Protein AF-K1VBP8-F1 (afdb_monomer_lite)

Sequence (129 aa):
MTGDQAAIALSVCRRVGISAEHILTGTQLDEMTDCELKKVVEETHVFAELTPGQKVRLVSALKENGHTVGFLGDGVNDIPALNEANVGISVDAAVDAAKDAADVVLLTKKLKCIGAGCPGRAKNFYQIC

InterPro domains:
  IPR001757 P-type ATPase [PR00120] (44-60)
  IPR001757 P-type ATPase [PR00120] (72-88)
  IPR001757 P-type ATPase [PR00120] (103-128)
  IPR001757 P-type ATPase [TIGR01494] (38-114)
  IPR023214 HAD superfamily [G3DSA:3.40.50.1000] (2-109)
  IPR036412 HAD-like superfamily [SSF56784] (2-114)

pLDDT: mean 79.77, std 19.0, range [28.66, 94.12]

Foldseek 3Di:
DELADPVVQVVVCVVVVHDQVDEAEQVNLVVDDLVRLLVSLVVGQYYYNDFLVVLLSSQVSCVVNVAQEEDEDQEPSCLSNQQSHNFREYEPNGDPSSVVSGPYYHDDPDPPPVPPDDPDDPGDYSPRD

Radius of gyration: 14.32 Å; chains: 1; bounding box: 33×39×33 Å

Secondary structure (DSSP, 8-state):
--SS-HHHHHHHHHHHT---SSEEEHHHHHHS-HHHHHHHHHH--EEES--HHHHHHHHHHHHHTT-EEEEE--SGGGHHHHHHSSEEEEETTS-HHHHHT-SEEE-SS-GGGGSS--SS----EEE--

Organism: NCBI:txid408170

Structure (mmCIF, N/CA/C/O backbone):
data_AF-K1VBP8-F1
#
_entry.id   AF-K1VBP8-F1
#
loop_
_atom_site.group_PDB
_atom_site.id
_atom_site.type_symbol
_atom_site.label_atom_id
_atom_site.label_alt_id
_atom_site.label_comp_id
_atom_site.label_asym_id
_atom_site.label_entity_id
_atom_site.label_seq_id
_atom_site.pdbx_PDB_ins_code
_atom_site.Cartn_x
_atom_site.Cartn_y
_atom_site.Cartn_z
_atom_site.occupancy
_atom_site.B_iso_or_equiv
_atom_site.auth_seq_id
_atom_site.auth_comp_id
_atom_site.auth_asym_id
_atom_site.auth_atom_id
_atom_site.pdbx_PDB_model_num
ATOM 1 N N . MET A 1 1 ? -3.488 1.758 -4.677 1.00 84.69 1 MET A N 1
ATOM 2 C CA . MET A 1 1 ? -2.944 2.948 -3.997 1.00 84.69 1 MET A CA 1
ATOM 3 C C . MET A 1 1 ? -2.004 3.653 -4.956 1.00 84.69 1 MET A C 1
ATOM 5 O O . MET A 1 1 ? -1.147 2.987 -5.518 1.00 84.69 1 MET A O 1
ATOM 9 N N . THR A 1 2 ? -2.107 4.971 -5.145 1.00 85.00 2 THR A N 1
ATOM 10 C CA . THR A 1 2 ? -1.209 5.704 -6.061 1.00 85.00 2 THR A CA 1
ATOM 11 C C . THR A 1 2 ? -0.650 6.992 -5.450 1.00 85.00 2 THR A C 1
ATOM 13 O O . THR A 1 2 ? -1.238 7.572 -4.539 1.00 85.00 2 THR A O 1
ATOM 16 N N . GLY A 1 3 ? 0.509 7.422 -5.958 1.00 85.56 3 GLY A N 1
ATOM 17 C CA . GLY A 1 3 ? 1.064 8.760 -5.735 1.00 85.56 3 GLY A CA 1
ATOM 18 C C . GLY A 1 3 ? 0.532 9.811 -6.720 1.00 85.56 3 GLY A C 1
ATOM 19 O O . GLY A 1 3 ? 0.825 10.991 -6.563 1.00 85.56 3 GLY A O 1
ATOM 20 N N . ASP A 1 4 ? -0.240 9.400 -7.730 1.00 87.62 4 ASP A N 1
ATOM 21 C CA . ASP A 1 4 ? -0.853 10.308 -8.700 1.00 87.62 4 ASP A CA 1
ATOM 22 C C . ASP A 1 4 ? -1.986 11.130 -8.084 1.00 87.62 4 ASP A C 1
ATOM 24 O O . ASP A 1 4 ? -2.585 10.755 -7.074 1.00 87.62 4 ASP A O 1
ATOM 28 N N . GLN A 1 5 ? -2.341 12.212 -8.778 1.00 87.81 5 GLN A N 1
ATOM 29 C CA . GLN A 1 5 ? -3.505 13.032 -8.461 1.00 87.81 5 GLN A CA 1
ATOM 30 C C . GLN A 1 5 ? -4.799 12.214 -8.455 1.00 87.81 5 GLN A C 1
ATOM 32 O O . GLN A 1 5 ? -5.023 11.367 -9.330 1.00 87.81 5 GLN A O 1
ATOM 37 N N . ALA A 1 6 ? -5.708 12.544 -7.535 1.00 88.06 6 ALA A N 1
ATOM 38 C CA . ALA A 1 6 ? -6.987 11.849 -7.383 1.00 88.06 6 ALA A CA 1
ATOM 39 C C . ALA A 1 6 ? -7.799 11.773 -8.692 1.00 88.06 6 ALA A C 1
ATOM 41 O O . ALA A 1 6 ? -8.417 10.750 -8.990 1.00 88.06 6 ALA A O 1
ATOM 42 N N . ALA A 1 7 ? -7.748 12.815 -9.529 1.00 87.12 7 ALA A N 1
ATOM 43 C CA . ALA A 1 7 ? -8.434 12.839 -10.822 1.00 87.12 7 ALA A CA 1
ATOM 44 C C . ALA A 1 7 ? -7.910 11.772 -11.807 1.00 87.12 7 ALA A C 1
ATOM 46 O O . ALA A 1 7 ? -8.688 11.165 -12.549 1.00 87.12 7 ALA A O 1
ATOM 47 N N . ILE A 1 8 ? -6.596 11.517 -11.806 1.00 86.31 8 ILE A N 1
ATOM 48 C CA . ILE A 1 8 ? -5.970 10.482 -12.641 1.00 86.31 8 ILE A CA 1
ATOM 49 C C . ILE A 1 8 ? -6.339 9.104 -12.093 1.00 86.31 8 ILE A C 1
ATOM 51 O O . ILE A 1 8 ? -6.792 8.249 -12.857 1.00 86.31 8 ILE A O 1
ATOM 55 N N . ALA A 1 9 ? -6.232 8.921 -10.773 1.00 85.50 9 ALA A N 1
ATOM 56 C CA . ALA A 1 9 ? -6.618 7.687 -10.095 1.00 85.50 9 ALA A CA 1
ATOM 57 C C . ALA A 1 9 ? -8.069 7.293 -10.424 1.00 85.50 9 ALA A C 1
ATOM 59 O O . ALA A 1 9 ? -8.331 6.160 -10.825 1.00 85.50 9 ALA A O 1
ATOM 60 N N . LEU A 1 10 ? -8.997 8.254 -10.369 1.00 85.31 10 LEU A N 1
ATOM 61 C CA . LEU A 1 10 ? -10.400 8.082 -10.757 1.00 85.31 10 LEU A CA 1
ATOM 62 C C . LEU A 1 10 ? -10.575 7.627 -12.202 1.00 85.31 10 LEU A C 1
ATOM 64 O O . LEU A 1 10 ? -11.326 6.691 -12.486 1.00 85.31 10 LEU A O 1
ATOM 68 N N . SER A 1 11 ? -9.888 8.302 -13.123 1.00 84.50 11 SER A N 1
ATOM 69 C CA . SER A 1 11 ? -9.949 7.983 -14.547 1.00 84.50 11 SER A CA 1
ATOM 70 C C . SER A 1 11 ? -9.479 6.552 -14.812 1.00 84.50 11 SER A C 1
ATOM 72 O O . SER A 1 11 ? -10.124 5.811 -15.558 1.00 84.50 11 SER A O 1
ATOM 74 N N . VAL A 1 12 ? -8.399 6.125 -14.151 1.00 82.19 12 VAL A N 1
ATOM 75 C CA . VAL A 1 12 ? -7.892 4.750 -14.231 1.00 82.19 12 VAL A CA 1
ATOM 76 C C . VAL A 1 12 ? -8.896 3.768 -13.630 1.00 82.19 12 VAL A C 1
ATOM 78 O O . VAL A 1 12 ? -9.282 2.830 -14.328 1.00 82.19 12 VAL A O 1
ATOM 81 N N . CYS A 1 13 ? -9.391 4.013 -12.411 1.00 82.75 13 CYS A N 1
ATOM 82 C CA . CYS A 1 13 ? -10.366 3.153 -11.727 1.00 82.75 13 CYS A CA 1
ATOM 83 C C . CYS A 1 13 ? -11.613 2.910 -12.584 1.00 82.75 13 CYS A C 1
ATOM 85 O O . CYS A 1 13 ? -12.022 1.765 -12.782 1.00 82.75 13 CYS A O 1
ATOM 87 N N . ARG A 1 14 ? -12.151 3.969 -13.202 1.00 82.94 14 ARG A N 1
ATOM 88 C CA . ARG A 1 14 ? -13.305 3.875 -14.104 1.00 82.94 14 ARG A CA 1
ATOM 89 C C . ARG A 1 14 ? -13.031 3.001 -15.330 1.00 82.94 14 ARG A C 1
ATOM 91 O O . ARG A 1 14 ? -13.932 2.310 -15.796 1.00 82.94 14 ARG A O 1
ATOM 98 N N . ARG A 1 15 ? -11.805 3.016 -15.862 1.00 77.44 15 ARG A N 1
ATOM 99 C CA . ARG A 1 15 ? -11.411 2.198 -17.025 1.00 77.44 15 ARG A CA 1
ATOM 100 C C . ARG A 1 15 ? -11.224 0.726 -16.674 1.00 77.44 15 ARG A C 1
ATOM 102 O O . ARG A 1 15 ? -11.465 -0.119 -17.531 1.00 77.44 15 ARG A O 1
ATOM 109 N N . VAL A 1 16 ? -10.793 0.425 -15.450 1.00 76.75 16 VAL A N 1
ATOM 110 C CA . VAL A 1 16 ? -10.585 -0.956 -14.983 1.00 76.75 16 VAL A CA 1
ATOM 111 C C . VAL A 1 16 ? -11.798 -1.548 -14.259 1.00 76.75 16 VAL A C 1
ATOM 113 O O . VAL A 1 16 ? -11.804 -2.742 -13.980 1.00 76.75 16 VAL A O 1
ATOM 116 N N . GLY A 1 17 ? -12.840 -0.747 -14.008 1.00 77.81 17 GLY A N 1
ATOM 117 C CA . GLY A 1 17 ? -14.081 -1.190 -13.367 1.00 77.81 17 GLY A CA 1
ATOM 118 C C . GLY A 1 17 ? -14.003 -1.274 -11.840 1.00 77.81 17 GLY A C 1
ATOM 119 O O . GLY A 1 17 ? -14.754 -2.037 -11.241 1.00 77.81 17 GLY A O 1
ATOM 120 N N . ILE A 1 18 ? -13.100 -0.517 -11.213 1.00 77.31 18 ILE A N 1
ATOM 121 C CA . ILE A 1 18 ? -12.993 -0.416 -9.751 1.00 77.31 18 ILE A CA 1
ATOM 122 C C . ILE A 1 18 ? -13.938 0.688 -9.265 1.00 77.31 18 ILE A C 1
ATOM 124 O O . ILE A 1 18 ? -13.911 1.801 -9.798 1.00 77.31 18 ILE A O 1
ATOM 128 N N . SER A 1 19 ? -14.767 0.381 -8.259 1.00 77.44 19 SER A N 1
ATOM 129 C CA . SER A 1 19 ? -15.608 1.385 -7.602 1.00 77.44 19 SER A CA 1
ATOM 130 C C . SER A 1 19 ? -14.729 2.367 -6.833 1.00 77.44 19 SER A C 1
ATOM 132 O O . SER A 1 19 ? -13.909 1.968 -6.009 1.00 77.44 19 SER A O 1
ATOM 134 N N . ALA A 1 20 ? -14.896 3.653 -7.123 1.00 77.25 20 ALA A N 1
ATOM 135 C CA . ALA A 1 20 ? -14.151 4.742 -6.505 1.00 77.25 20 ALA A CA 1
ATOM 136 C C . ALA A 1 20 ? -15.107 5.734 -5.823 1.00 77.25 20 ALA A C 1
ATOM 138 O O . ALA A 1 20 ? -14.944 6.945 -5.945 1.00 77.25 20 ALA A O 1
ATOM 139 N N . GLU A 1 21 ? -16.143 5.207 -5.162 1.00 77.88 21 GLU A N 1
ATOM 140 C CA . GLU A 1 21 ? -17.127 6.002 -4.409 1.00 77.88 21 GLU A CA 1
ATOM 141 C C . GLU A 1 21 ? -16.476 6.771 -3.255 1.00 77.88 21 GLU A C 1
ATOM 143 O O . GLU A 1 21 ? -16.802 7.934 -3.024 1.00 77.88 21 GLU A O 1
ATOM 148 N N . HIS A 1 22 ? -15.498 6.147 -2.594 1.00 82.00 22 HIS A N 1
ATOM 149 C CA . HIS A 1 22 ? -14.737 6.738 -1.501 1.00 82.00 22 HIS A CA 1
ATOM 150 C C . HIS A 1 22 ? -13.255 6.806 -1.866 1.00 82.00 22 HIS A C 1
ATOM 152 O O . HIS A 1 22 ? -12.603 5.778 -2.084 1.00 82.00 22 HIS A O 1
ATOM 158 N N . ILE A 1 23 ? -12.746 8.038 -1.944 1.00 86.94 23 ILE A N 1
ATOM 159 C CA . ILE A 1 23 ? -11.340 8.344 -2.206 1.00 86.94 23 ILE A CA 1
ATOM 160 C C . ILE A 1 23 ? -10.784 9.124 -1.036 1.00 86.94 23 ILE A C 1
ATOM 162 O O . ILE A 1 23 ? -11.386 10.110 -0.611 1.00 86.94 23 ILE A O 1
ATOM 166 N N . LEU A 1 24 ? -9.608 8.711 -0.586 1.00 90.88 24 LEU A N 1
ATOM 167 C CA . LEU A 1 24 ? -8.841 9.424 0.418 1.00 90.88 24 LEU A CA 1
ATOM 168 C C . LEU A 1 24 ? -7.521 9.905 -0.190 1.00 90.88 24 LEU A C 1
ATOM 170 O O . LEU A 1 24 ? -6.791 9.125 -0.809 1.00 90.88 24 LEU A O 1
ATOM 174 N N . THR A 1 25 ? -7.211 11.189 -0.033 1.00 93.94 25 THR A N 1
ATOM 175 C CA . THR A 1 25 ? -5.917 11.745 -0.451 1.00 93.94 25 THR A CA 1
ATOM 176 C C . THR A 1 25 ? -4.887 11.667 0.671 1.00 93.94 25 THR A C 1
ATOM 178 O O . THR A 1 25 ? -5.238 11.606 1.852 1.00 93.94 25 THR A O 1
ATOM 181 N N . GLY A 1 26 ? -3.601 11.718 0.317 1.00 92.19 26 GLY A N 1
ATOM 182 C CA . GLY A 1 26 ? -2.515 11.793 1.297 1.00 92.19 26 GLY A CA 1
ATOM 183 C C . GLY A 1 26 ? -2.682 12.950 2.287 1.00 92.19 26 GLY A C 1
ATOM 184 O O . GLY A 1 26 ? -2.470 12.766 3.480 1.00 92.19 26 GLY A O 1
ATOM 185 N N . THR A 1 27 ? -3.148 14.117 1.832 1.00 93.38 27 THR A N 1
ATOM 186 C CA . THR A 1 27 ? -3.404 15.269 2.716 1.00 93.38 27 THR A CA 1
ATOM 187 C C . THR A 1 27 ? -4.485 14.972 3.755 1.00 93.38 27 THR A C 1
ATOM 189 O O . THR A 1 27 ? -4.296 15.269 4.927 1.00 93.38 27 THR A O 1
ATOM 192 N N . GLN A 1 28 ? -5.592 14.338 3.352 1.00 92.88 28 GLN A N 1
ATOM 193 C CA . GLN A 1 28 ? -6.650 13.938 4.289 1.00 92.88 28 GLN A CA 1
ATOM 194 C C . GLN A 1 28 ? -6.158 12.875 5.274 1.00 92.88 28 GLN A C 1
ATOM 196 O O . GLN A 1 28 ? -6.563 12.864 6.431 1.00 92.88 28 GLN A O 1
ATOM 201 N N . LEU A 1 29 ? -5.272 11.984 4.825 1.00 92.69 29 LEU A N 1
ATOM 202 C CA . LEU A 1 29 ? -4.692 10.943 5.664 1.00 92.69 29 LEU A CA 1
ATOM 203 C C . LEU A 1 29 ? -3.768 11.511 6.754 1.00 92.69 29 LEU A C 1
ATOM 205 O O . LEU A 1 29 ? -3.733 10.972 7.861 1.00 92.69 29 LEU A O 1
ATOM 209 N N . ASP A 1 30 ? -3.038 12.590 6.469 1.00 92.75 30 ASP A N 1
ATOM 210 C CA . ASP A 1 30 ? -2.173 13.260 7.453 1.00 92.75 30 ASP A CA 1
ATOM 211 C C . ASP A 1 30 ? -2.965 13.959 8.564 1.00 92.75 30 ASP A C 1
ATOM 213 O O . ASP A 1 30 ? -2.482 14.070 9.690 1.00 92.75 30 ASP A O 1
ATOM 217 N N . GLU A 1 31 ? -4.192 14.391 8.275 1.00 93.62 31 GLU A N 1
ATOM 218 C CA . GLU A 1 31 ? -5.093 14.985 9.269 1.00 93.62 31 GLU A CA 1
ATOM 219 C C . GLU A 1 31 ? -5.739 13.933 10.186 1.00 93.62 31 GLU A C 1
ATOM 221 O O . GLU A 1 31 ? -6.259 14.274 11.248 1.00 93.62 31 GLU A O 1
ATOM 226 N N . MET A 1 32 ? -5.693 12.655 9.800 1.00 92.88 32 MET A N 1
ATOM 227 C CA . MET A 1 32 ? -6.298 11.557 10.550 1.00 92.88 32 MET A CA 1
ATOM 228 C C . MET A 1 32 ? -5.331 10.956 11.562 1.00 92.88 32 MET A C 1
ATOM 230 O O . MET A 1 32 ? -4.161 10.692 11.277 1.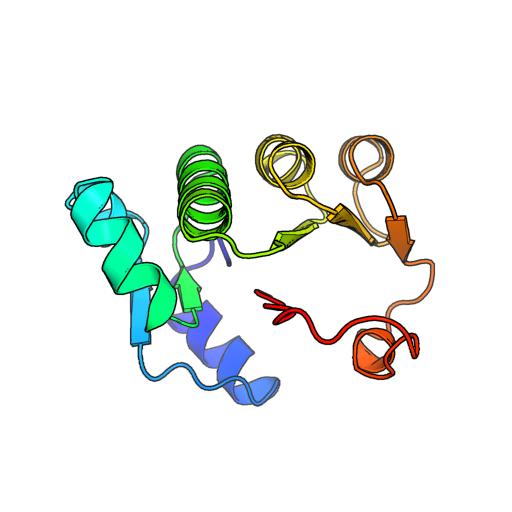00 92.88 32 MET A O 1
ATOM 234 N N . THR A 1 33 ? -5.855 10.618 12.734 1.00 93.62 33 THR A N 1
ATOM 235 C CA . THR A 1 33 ? -5.173 9.752 13.699 1.00 93.62 33 THR A CA 1
ATOM 236 C C . THR A 1 33 ? -5.181 8.295 13.232 1.00 93.62 33 THR A C 1
ATOM 238 O O . THR A 1 33 ? -6.011 7.888 12.421 1.00 93.62 33 THR A O 1
ATOM 241 N N . ASP A 1 34 ? -4.297 7.459 13.782 1.00 89.88 34 ASP A N 1
ATOM 242 C CA . ASP A 1 34 ? -4.270 6.028 13.436 1.00 89.88 34 ASP A CA 1
ATOM 243 C C . ASP A 1 34 ? -5.585 5.315 13.793 1.00 89.88 34 ASP A C 1
ATOM 245 O O . ASP A 1 34 ? -6.031 4.418 13.079 1.00 89.88 34 ASP A O 1
ATOM 249 N N . CYS A 1 35 ? -6.253 5.745 14.867 1.00 90.94 35 CYS A N 1
ATOM 250 C CA . CYS A 1 35 ? -7.558 5.218 15.266 1.00 90.94 35 CYS A CA 1
ATOM 251 C C . CYS A 1 35 ? -8.670 5.558 14.263 1.00 90.94 35 CYS A C 1
ATOM 253 O O . CYS A 1 35 ? -9.582 4.754 14.068 1.00 90.94 35 CYS A O 1
ATOM 255 N N . GLU A 1 36 ? -8.626 6.746 13.661 1.00 93.19 36 GLU A N 1
ATOM 256 C CA . GLU A 1 36 ? -9.570 7.153 12.615 1.00 93.19 36 GLU A CA 1
ATOM 257 C C . GLU A 1 36 ? -9.252 6.444 11.307 1.00 93.19 36 GLU A C 1
ATOM 259 O O . GLU A 1 36 ? -10.152 5.870 10.691 1.00 93.19 36 GLU A O 1
ATOM 264 N N . LEU A 1 37 ? -7.967 6.394 10.944 1.00 92.50 37 LEU A N 1
ATOM 265 C CA . LEU A 1 37 ? -7.499 5.722 9.742 1.00 92.50 37 LEU A CA 1
ATOM 266 C C . LEU A 1 37 ? -7.965 4.267 9.715 1.00 92.50 37 LEU A C 1
ATOM 268 O O . LEU A 1 37 ? -8.551 3.850 8.725 1.00 92.50 37 LEU A O 1
ATOM 272 N N . LYS A 1 38 ? -7.820 3.526 10.821 1.00 91.06 38 LYS A N 1
ATOM 273 C CA . LYS A 1 38 ? -8.303 2.138 10.940 1.00 91.06 38 LYS A CA 1
ATOM 274 C C . LYS A 1 38 ? -9.784 1.956 10.624 1.00 91.06 38 LYS A C 1
ATOM 276 O O . LYS A 1 38 ? -10.168 0.880 10.192 1.00 91.06 38 LYS A O 1
ATOM 281 N N . LYS A 1 39 ? -10.627 2.963 10.841 1.00 92.19 39 LYS A N 1
ATOM 282 C CA . LYS A 1 39 ? -12.051 2.878 10.486 1.00 92.19 39 LYS A CA 1
ATOM 283 C C . LYS A 1 39 ? -12.257 3.209 9.013 1.00 92.19 39 LYS A C 1
ATOM 285 O O . LYS A 1 39 ? -12.939 2.481 8.307 1.00 92.19 39 LYS A O 1
ATOM 290 N N . VAL A 1 40 ? -11.620 4.283 8.551 1.00 91.06 40 VAL A N 1
ATOM 291 C CA . VAL A 1 40 ? -11.768 4.800 7.185 1.00 91.06 40 VAL A CA 1
ATOM 292 C C . VAL A 1 40 ? -11.218 3.826 6.139 1.00 91.06 40 VAL A C 1
ATOM 294 O O . VAL A 1 40 ? -11.790 3.712 5.054 1.00 91.06 40 VAL A O 1
ATOM 297 N N . VAL A 1 41 ? -10.147 3.087 6.450 1.00 91.31 41 VAL A N 1
ATOM 298 C CA . VAL A 1 41 ? -9.556 2.110 5.516 1.00 91.31 41 VAL A CA 1
ATOM 299 C C . VAL A 1 41 ? -10.470 0.927 5.197 1.00 91.31 41 VAL A C 1
ATOM 301 O O . VAL A 1 41 ? -10.269 0.298 4.165 1.00 91.31 41 VAL A O 1
ATOM 304 N N . GLU A 1 42 ? -11.477 0.635 6.025 1.00 89.00 42 GLU A N 1
ATOM 305 C CA . GLU A 1 42 ? -12.454 -0.431 5.748 1.00 89.00 42 GLU A CA 1
ATOM 306 C C . GLU A 1 42 ? -13.468 -0.025 4.669 1.00 89.00 42 GLU A C 1
ATOM 308 O O . GLU A 1 42 ? -13.961 -0.868 3.920 1.00 89.00 42 GLU A O 1
ATOM 313 N N . GLU A 1 43 ? -13.774 1.270 4.583 1.00 87.44 43 GLU A N 1
ATOM 314 C CA . GLU A 1 43 ? -14.795 1.825 3.685 1.00 87.44 43 GLU A CA 1
ATOM 315 C C . GLU A 1 43 ? -14.183 2.458 2.423 1.00 87.44 43 GLU A C 1
ATOM 317 O O . GLU A 1 43 ? -14.881 2.732 1.448 1.00 87.44 43 GLU A O 1
ATOM 322 N N . THR A 1 44 ? -12.866 2.682 2.419 1.00 88.31 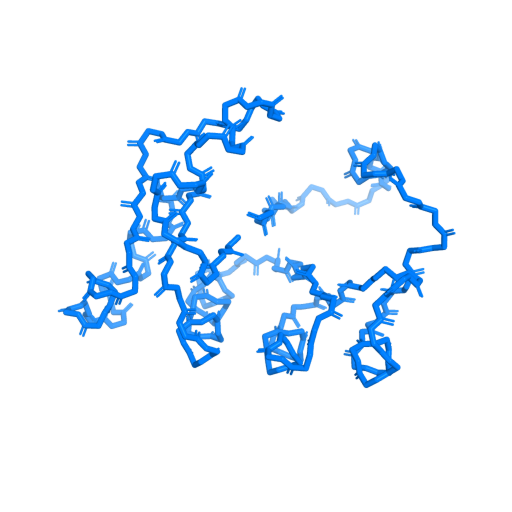44 THR A N 1
ATOM 323 C CA . THR A 1 44 ? -12.161 3.355 1.325 1.00 88.31 44 THR A CA 1
ATOM 324 C C . THR A 1 44 ? -11.514 2.349 0.383 1.00 88.31 44 THR A C 1
ATOM 326 O O . THR A 1 44 ? -10.746 1.482 0.795 1.00 88.31 44 THR A O 1
ATOM 329 N N . HIS A 1 45 ? -11.768 2.501 -0.916 1.00 85.19 45 HIS A N 1
ATOM 330 C CA . HIS A 1 45 ? -11.215 1.613 -1.946 1.00 85.19 45 HIS A CA 1
ATOM 331 C C . HIS A 1 45 ? -10.048 2.230 -2.713 1.00 85.19 45 HIS A C 1
ATOM 333 O O . HIS A 1 45 ? -9.206 1.508 -3.245 1.00 85.19 45 HIS A O 1
ATOM 339 N N . VAL A 1 46 ? -9.986 3.561 -2.782 1.00 88.38 46 VAL A N 1
ATOM 340 C CA . VAL A 1 46 ? -8.993 4.274 -3.584 1.00 88.38 46 VAL A CA 1
ATOM 341 C C . VAL A 1 46 ? -8.267 5.288 -2.715 1.00 88.38 46 VAL A C 1
ATOM 343 O O . VAL A 1 46 ? -8.873 6.153 -2.092 1.00 88.38 46 VAL A O 1
ATOM 346 N N . PHE A 1 47 ? -6.942 5.205 -2.728 1.00 91.25 47 PHE A N 1
ATOM 347 C CA . PHE A 1 47 ? -6.070 6.148 -2.040 1.00 91.25 47 PHE A CA 1
ATOM 348 C C . PHE A 1 47 ? -5.124 6.784 -3.055 1.00 91.25 47 PHE A C 1
ATOM 350 O O . PHE A 1 47 ? -4.460 6.060 -3.811 1.00 91.25 47 PHE A O 1
ATOM 357 N N . ALA A 1 48 ? -5.085 8.113 -3.083 1.00 91.88 48 ALA A N 1
ATOM 358 C CA . ALA A 1 48 ? -4.362 8.904 -4.076 1.00 91.88 48 ALA A CA 1
ATOM 359 C C . ALA A 1 48 ? -3.418 9.917 -3.416 1.00 91.88 48 ALA A C 1
ATOM 361 O O . ALA A 1 48 ? -3.553 10.219 -2.231 1.00 91.88 48 ALA A O 1
ATOM 362 N N . GLU A 1 49 ? -2.478 10.460 -4.194 1.00 92.56 49 GLU A N 1
ATOM 363 C CA . GLU A 1 49 ? -1.524 11.484 -3.739 1.00 92.56 49 GLU A CA 1
ATOM 364 C C . GLU A 1 49 ? -0.712 11.038 -2.513 1.00 92.56 49 GLU A C 1
ATOM 366 O O . GLU A 1 49 ? -0.390 11.829 -1.629 1.00 92.56 49 GLU A O 1
ATOM 371 N N . LEU A 1 50 ? -0.410 9.738 -2.443 1.00 91.62 50 LEU A N 1
ATOM 372 C CA . LEU A 1 50 ? 0.260 9.141 -1.298 1.00 91.62 50 LEU A CA 1
ATOM 373 C C . LEU A 1 50 ? 1.779 9.284 -1.366 1.00 91.62 50 LEU A C 1
ATOM 375 O O . LEU A 1 50 ? 2.415 8.951 -2.370 1.00 91.62 50 LEU A O 1
ATOM 379 N N . THR A 1 51 ? 2.374 9.648 -0.235 1.00 92.00 51 THR A N 1
ATOM 380 C CA . THR A 1 51 ? 3.818 9.524 -0.012 1.00 92.00 51 THR A CA 1
ATOM 381 C C . THR A 1 51 ? 4.207 8.071 0.312 1.00 92.00 51 THR A C 1
ATOM 383 O O . THR A 1 51 ? 3.363 7.286 0.762 1.00 92.00 51 THR A O 1
ATOM 386 N N . PRO A 1 52 ? 5.487 7.678 0.145 1.00 90.62 52 PRO A N 1
ATOM 387 C CA . PRO A 1 52 ? 5.950 6.339 0.523 1.00 90.62 52 PRO A CA 1
ATOM 388 C C . PRO A 1 52 ? 5.618 5.966 1.977 1.00 90.62 52 PRO A C 1
ATOM 390 O O . PRO A 1 52 ? 5.156 4.859 2.240 1.00 90.62 52 PRO A O 1
ATOM 393 N N . GLY A 1 53 ? 5.775 6.905 2.918 1.00 92.62 53 GLY A N 1
ATOM 394 C CA . GLY A 1 53 ? 5.447 6.677 4.330 1.00 92.62 53 GLY A CA 1
ATOM 395 C C . GLY A 1 53 ? 3.953 6.445 4.570 1.00 92.62 53 GLY A C 1
ATOM 396 O O . GLY A 1 53 ? 3.576 5.578 5.356 1.00 92.62 53 GLY A O 1
ATOM 397 N N . GLN A 1 54 ? 3.089 7.152 3.839 1.00 93.31 54 GLN A N 1
ATOM 398 C CA . GLN A 1 54 ? 1.639 6.968 3.938 1.00 93.31 54 GLN A CA 1
ATOM 399 C C . GLN A 1 54 ? 1.189 5.611 3.386 1.00 93.31 54 GLN A C 1
ATOM 401 O O . GLN A 1 54 ? 0.271 5.006 3.938 1.00 93.31 54 GLN A O 1
ATOM 406 N N . LYS A 1 55 ? 1.860 5.087 2.350 1.00 92.56 55 LYS A N 1
ATOM 407 C CA . LYS A 1 55 ? 1.594 3.727 1.856 1.00 92.56 55 LYS A CA 1
ATOM 408 C C . LYS A 1 55 ? 1.853 2.682 2.942 1.00 92.56 55 LYS A C 1
ATOM 410 O O . LYS A 1 55 ? 0.995 1.841 3.187 1.00 92.56 55 LYS A O 1
ATOM 415 N N . VAL A 1 56 ? 2.988 2.781 3.635 1.00 93.94 56 VAL A N 1
ATOM 416 C CA . VAL A 1 56 ? 3.325 1.894 4.764 1.00 93.94 56 VAL A CA 1
ATOM 417 C C . VAL A 1 56 ? 2.285 2.010 5.877 1.00 93.94 56 VAL A C 1
ATOM 419 O O . VAL A 1 56 ? 1.790 0.998 6.366 1.00 93.94 56 VAL A O 1
ATOM 422 N N . ARG A 1 57 ? 1.896 3.240 6.236 1.00 94.12 57 ARG A N 1
ATOM 423 C CA . ARG A 1 57 ? 0.888 3.498 7.273 1.00 94.12 57 ARG A CA 1
ATOM 424 C C . ARG A 1 57 ? -0.462 2.845 6.952 1.00 94.12 57 ARG A C 1
ATOM 426 O O . ARG A 1 57 ? -1.072 2.256 7.838 1.00 94.12 57 ARG A O 1
ATOM 433 N N . LEU A 1 58 ? -0.897 2.890 5.692 1.00 93.25 58 LEU A N 1
ATOM 434 C CA . LEU A 1 58 ? -2.120 2.224 5.226 1.00 93.25 58 LEU A CA 1
ATOM 435 C C . LEU A 1 58 ? -2.027 0.697 5.303 1.00 93.25 58 LEU A C 1
ATOM 437 O O . LEU A 1 58 ? -2.946 0.052 5.808 1.00 93.25 58 LEU A O 1
ATOM 441 N N . VAL A 1 59 ? -0.915 0.122 4.835 1.00 93.44 59 VAL A N 1
ATOM 442 C CA . VAL A 1 59 ? -0.679 -1.329 4.908 1.00 93.44 59 VAL A CA 1
ATOM 443 C C . VAL A 1 59 ? -0.691 -1.795 6.365 1.00 93.44 59 VAL A C 1
ATOM 445 O O . VAL A 1 59 ? -1.360 -2.778 6.684 1.00 93.44 59 VAL A O 1
ATOM 448 N N . SER A 1 60 ? -0.022 -1.060 7.257 1.00 93.94 60 SER A N 1
ATOM 449 C CA . SER A 1 60 ? -0.014 -1.357 8.690 1.00 93.94 60 SER A CA 1
ATOM 450 C C . SER A 1 60 ? -1.418 -1.272 9.299 1.00 93.94 60 SER A C 1
ATOM 452 O O . SER A 1 60 ? -1.855 -2.216 9.952 1.00 93.94 60 SER A O 1
ATOM 454 N N . ALA A 1 61 ? -2.183 -0.211 9.015 1.00 93.62 61 ALA A N 1
ATOM 455 C CA . ALA A 1 61 ? -3.545 -0.057 9.532 1.00 93.62 61 ALA A CA 1
ATOM 456 C C . ALA A 1 61 ? -4.459 -1.236 9.147 1.00 93.62 61 ALA A C 1
ATOM 458 O O . ALA A 1 61 ? -5.170 -1.772 9.997 1.00 93.62 61 ALA A O 1
ATOM 459 N N . LEU A 1 62 ? -4.395 -1.692 7.893 1.00 92.38 62 LEU A N 1
ATOM 460 C CA . LEU A 1 62 ? -5.160 -2.853 7.424 1.00 92.38 62 LEU A CA 1
ATOM 461 C C . LEU A 1 62 ? -4.713 -4.156 8.100 1.00 92.38 62 LEU A C 1
ATOM 463 O O . LEU A 1 62 ? -5.550 -4.968 8.498 1.00 92.38 62 LEU A O 1
ATOM 467 N N . LYS A 1 63 ? -3.401 -4.356 8.274 1.00 92.00 63 LYS A N 1
ATOM 468 C CA . LYS A 1 63 ? -2.863 -5.515 9.005 1.00 92.00 63 LYS A CA 1
ATOM 469 C C . LYS A 1 63 ? -3.303 -5.518 10.466 1.00 92.00 63 LYS A C 1
ATOM 471 O O . LYS A 1 63 ? -3.682 -6.563 10.990 1.00 92.00 63 LYS A O 1
ATOM 476 N N . GLU A 1 64 ? -3.274 -4.363 11.122 1.00 92.38 64 GLU A N 1
ATOM 477 C CA . GLU A 1 64 ? -3.693 -4.203 12.516 1.00 92.38 64 GLU A CA 1
ATOM 478 C C . GLU A 1 64 ? -5.198 -4.434 12.708 1.00 92.38 64 GLU A C 1
ATOM 480 O O . GLU A 1 64 ? -5.609 -4.899 13.771 1.00 92.38 64 GLU A O 1
ATOM 485 N N . ASN A 1 65 ? -6.009 -4.202 11.673 1.00 92.38 65 ASN A N 1
ATOM 486 C CA . ASN A 1 65 ? -7.420 -4.598 11.642 1.00 92.38 65 ASN A CA 1
ATOM 487 C C . ASN A 1 65 ? -7.626 -6.116 11.457 1.00 92.38 65 ASN A C 1
ATOM 489 O O . ASN A 1 65 ? -8.755 -6.603 11.498 1.00 92.38 65 ASN A O 1
ATOM 493 N N . GLY A 1 66 ? -6.547 -6.889 11.299 1.00 91.38 66 GLY A N 1
ATOM 494 C CA . GLY A 1 66 ? -6.578 -8.345 11.167 1.00 91.38 66 GLY A CA 1
ATOM 495 C C . GLY A 1 66 ? -6.666 -8.847 9.726 1.00 91.38 66 GLY A C 1
ATOM 496 O O . GLY A 1 66 ? -6.847 -10.053 9.514 1.00 91.38 66 GLY A O 1
ATOM 497 N N . HIS A 1 67 ? -6.521 -7.966 8.732 1.00 90.12 67 HIS A N 1
ATOM 498 C CA . HIS A 1 67 ? -6.519 -8.364 7.326 1.00 90.12 67 HIS A CA 1
ATOM 499 C C . HIS A 1 67 ? -5.188 -8.982 6.910 1.00 90.12 67 HIS A C 1
ATOM 501 O O . HIS A 1 67 ? -4.124 -8.665 7.436 1.00 90.12 67 HIS A O 1
ATOM 507 N N . THR A 1 68 ? -5.250 -9.879 5.925 1.00 90.31 68 THR A N 1
ATOM 508 C CA . THR A 1 68 ? -4.056 -10.350 5.215 1.00 90.31 68 THR A CA 1
ATOM 509 C C . THR A 1 68 ? -3.854 -9.460 3.997 1.00 90.31 68 THR A C 1
ATOM 511 O O . THR A 1 68 ? -4.659 -9.493 3.068 1.00 90.31 68 THR A O 1
ATOM 514 N N . VAL A 1 69 ? -2.802 -8.646 4.017 1.00 91.00 69 VAL A N 1
ATOM 515 C CA . VAL A 1 69 ? -2.566 -7.591 3.028 1.00 91.00 69 VAL A CA 1
ATOM 516 C C . VAL A 1 69 ? -1.530 -8.043 2.008 1.00 91.00 69 VAL A C 1
ATOM 518 O O . VAL A 1 69 ? -0.396 -8.365 2.364 1.00 91.00 69 VAL A O 1
ATOM 521 N N . GLY A 1 70 ? -1.921 -8.049 0.734 1.00 90.12 70 GLY A N 1
ATOM 522 C CA . GLY A 1 70 ? -0.996 -8.151 -0.390 1.00 90.12 70 GLY A CA 1
ATOM 523 C C . GLY A 1 70 ? -0.720 -6.765 -0.966 1.00 90.12 70 GLY A C 1
ATOM 524 O O . GLY A 1 70 ? -1.662 -5.998 -1.166 1.00 90.12 70 GLY A O 1
ATOM 525 N N . PHE A 1 71 ? 0.542 -6.444 -1.244 1.00 89.69 71 PHE A N 1
ATOM 526 C CA . PHE A 1 71 ? 0.926 -5.160 -1.832 1.00 89.69 71 PHE A CA 1
ATOM 527 C C . PHE A 1 71 ? 1.597 -5.378 -3.186 1.00 89.69 71 PHE A C 1
ATOM 529 O O . PHE A 1 71 ? 2.554 -6.140 -3.283 1.00 89.69 71 PHE A O 1
ATOM 536 N N . LEU A 1 72 ? 1.095 -4.714 -4.229 1.00 87.56 72 LEU A N 1
ATOM 537 C CA . LEU A 1 72 ? 1.683 -4.739 -5.567 1.00 87.56 72 LEU A CA 1
ATOM 538 C C . LEU A 1 72 ? 2.472 -3.446 -5.794 1.00 87.56 72 LEU A C 1
ATOM 540 O O . LEU A 1 72 ? 1.891 -2.365 -5.743 1.00 87.56 72 LEU A O 1
ATOM 544 N N . GLY A 1 73 ? 3.766 -3.560 -6.081 1.00 86.19 73 GLY A N 1
ATOM 545 C CA . GLY A 1 73 ? 4.638 -2.413 -6.336 1.00 86.19 73 GLY A CA 1
ATOM 546 C C . GLY A 1 73 ? 5.680 -2.702 -7.409 1.00 86.19 73 GLY A C 1
ATOM 547 O O . GLY A 1 73 ? 6.141 -3.834 -7.561 1.00 86.19 73 GLY A O 1
ATOM 548 N N . ASP A 1 74 ? 6.060 -1.681 -8.167 1.00 83.38 74 ASP A N 1
ATOM 549 C CA . ASP A 1 74 ? 7.012 -1.781 -9.280 1.00 83.38 74 ASP A CA 1
ATOM 550 C C . ASP A 1 74 ? 8.203 -0.814 -9.166 1.00 83.38 74 ASP A C 1
ATOM 552 O O . ASP A 1 74 ? 9.167 -0.924 -9.933 1.00 83.38 74 ASP A O 1
ATOM 556 N N . GLY A 1 75 ? 8.170 0.108 -8.198 1.00 85.62 75 GLY A N 1
ATOM 557 C CA . GLY A 1 75 ? 9.188 1.134 -7.997 1.00 85.62 75 GLY A CA 1
ATOM 558 C C . GLY A 1 75 ? 9.905 1.070 -6.648 1.00 85.62 75 GLY A C 1
ATOM 559 O O . GLY A 1 75 ? 9.454 0.461 -5.682 1.00 85.62 75 GLY A O 1
ATOM 560 N N . VAL A 1 76 ? 11.024 1.795 -6.551 1.00 85.81 76 VAL A N 1
ATOM 561 C CA . VAL A 1 76 ? 11.815 1.926 -5.308 1.00 85.81 76 VAL A CA 1
ATOM 562 C C . VAL A 1 76 ? 10.988 2.520 -4.160 1.00 85.81 76 VAL A C 1
ATOM 564 O O . VAL A 1 76 ? 11.158 2.146 -3.004 1.00 85.81 76 VAL A O 1
ATOM 567 N N . ASN A 1 77 ? 10.048 3.409 -4.486 1.00 83.69 77 ASN A N 1
ATOM 568 C CA . ASN A 1 77 ? 9.156 4.055 -3.520 1.00 83.69 77 ASN A CA 1
ATOM 569 C C . ASN A 1 77 ? 8.212 3.073 -2.814 1.00 83.69 77 ASN A C 1
ATOM 571 O O . ASN A 1 77 ? 7.680 3.393 -1.754 1.00 83.69 77 ASN A O 1
ATOM 575 N N . ASP A 1 78 ? 7.991 1.906 -3.412 1.00 89.12 78 ASP A N 1
ATOM 576 C CA . ASP A 1 78 ? 7.064 0.893 -2.928 1.00 89.12 78 ASP A CA 1
ATOM 577 C C . ASP A 1 78 ? 7.739 -0.161 -2.055 1.00 89.12 78 ASP A C 1
ATOM 579 O O . ASP A 1 78 ? 7.052 -0.869 -1.327 1.00 89.12 78 ASP A O 1
ATOM 583 N N . ILE A 1 79 ? 9.075 -0.230 -2.060 1.00 90.50 79 ILE A N 1
ATOM 584 C CA . ILE A 1 79 ? 9.857 -1.197 -1.275 1.00 90.50 79 ILE A CA 1
ATOM 585 C C . ILE A 1 79 ? 9.465 -1.204 0.212 1.00 90.50 79 ILE A C 1
ATOM 587 O O . ILE A 1 79 ? 9.250 -2.287 0.756 1.00 90.50 79 ILE A O 1
ATOM 591 N N . PRO A 1 80 ? 9.312 -0.052 0.899 1.00 91.62 80 PRO A N 1
ATOM 592 C CA . PRO A 1 80 ? 8.886 -0.064 2.296 1.00 91.62 80 PRO A CA 1
ATOM 593 C C . PRO A 1 80 ? 7.503 -0.701 2.495 1.00 91.62 80 PRO A C 1
ATOM 595 O O . PRO A 1 80 ? 7.294 -1.413 3.470 1.00 91.62 80 PRO A O 1
ATOM 598 N N . ALA A 1 81 ? 6.570 -0.473 1.568 1.00 90.62 81 ALA A N 1
ATOM 599 C CA . ALA A 1 81 ? 5.220 -1.025 1.639 1.00 90.62 81 ALA A CA 1
ATOM 600 C C . ALA A 1 81 ? 5.173 -2.510 1.237 1.00 90.62 81 ALA A C 1
ATOM 602 O O 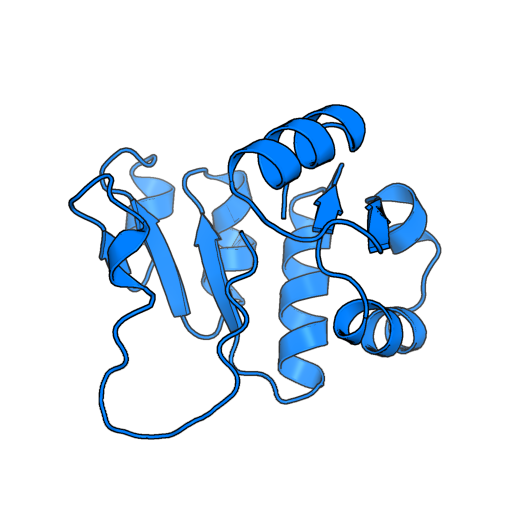. ALA A 1 81 ? 4.422 -3.270 1.844 1.00 90.62 81 ALA A O 1
ATOM 603 N N . LEU A 1 82 ? 6.007 -2.931 0.277 1.00 89.62 82 LEU A N 1
ATOM 604 C CA . LEU A 1 82 ? 6.226 -4.339 -0.073 1.00 89.62 82 LEU A CA 1
ATOM 605 C C . LEU A 1 82 ? 6.697 -5.135 1.149 1.00 89.62 82 LEU A C 1
ATOM 607 O O . LEU A 1 82 ? 6.114 -6.170 1.449 1.00 89.62 82 LEU A O 1
ATOM 611 N N . ASN A 1 83 ? 7.680 -4.607 1.885 1.00 91.31 83 ASN A N 1
ATOM 612 C CA . ASN A 1 83 ? 8.206 -5.237 3.099 1.00 91.31 83 ASN A CA 1
ATOM 613 C C . ASN A 1 83 ? 7.213 -5.228 4.271 1.00 91.31 83 ASN A C 1
ATOM 615 O O . ASN A 1 83 ? 7.244 -6.123 5.112 1.00 91.31 83 ASN A O 1
ATOM 619 N N . GLU A 1 84 ? 6.356 -4.206 4.366 1.00 93.25 84 GLU A N 1
ATOM 620 C CA . GLU A 1 84 ? 5.333 -4.140 5.413 1.00 93.25 84 GLU A CA 1
ATOM 621 C C . GLU A 1 84 ? 4.171 -5.106 5.137 1.00 93.25 84 GLU A C 1
ATOM 623 O O . GLU A 1 84 ? 3.521 -5.571 6.070 1.00 93.25 84 GLU A O 1
ATOM 628 N N . ALA A 1 85 ? 3.881 -5.434 3.879 1.00 92.12 85 ALA A N 1
ATOM 629 C CA . ALA A 1 85 ? 2.775 -6.316 3.524 1.00 92.12 85 ALA A CA 1
ATOM 630 C C . ALA A 1 85 ? 2.975 -7.758 4.024 1.00 92.12 85 ALA A C 1
ATOM 632 O O . ALA A 1 85 ? 4.074 -8.192 4.353 1.00 92.12 85 ALA A O 1
ATOM 633 N N . ASN A 1 86 ? 1.892 -8.541 4.077 1.00 90.56 86 ASN A N 1
ATOM 634 C CA . ASN A 1 86 ? 2.015 -9.981 4.323 1.00 90.56 86 ASN A CA 1
ATOM 635 C C . ASN A 1 86 ? 2.571 -10.721 3.104 1.00 90.56 86 ASN A C 1
ATOM 637 O O . ASN A 1 86 ? 3.161 -11.785 3.270 1.00 90.56 86 A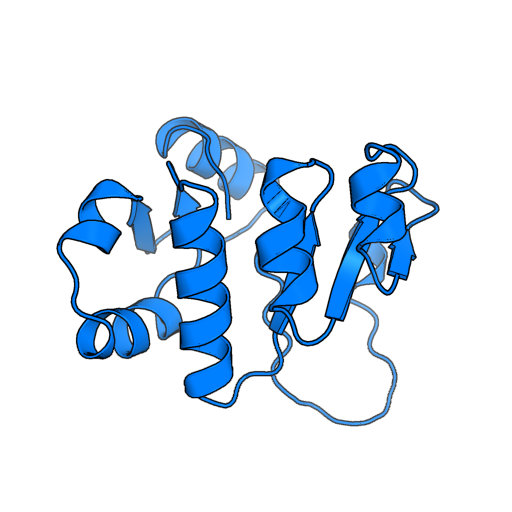SN A O 1
ATOM 641 N N . VAL A 1 87 ? 2.298 -10.195 1.907 1.00 90.56 87 VAL A N 1
ATOM 642 C CA . VAL A 1 87 ? 2.831 -10.692 0.638 1.00 90.56 87 VAL A CA 1
ATOM 643 C C . VAL A 1 87 ? 3.144 -9.496 -0.259 1.00 90.56 87 VAL A C 1
ATOM 645 O O . VAL A 1 87 ? 2.231 -8.785 -0.691 1.00 90.56 87 VAL A O 1
ATOM 648 N N . GLY A 1 88 ? 4.422 -9.286 -0.556 1.00 89.00 88 GLY A N 1
ATOM 649 C CA . GLY A 1 88 ? 4.894 -8.328 -1.547 1.00 89.00 88 GLY A CA 1
ATOM 650 C C . GLY A 1 88 ? 4.878 -8.937 -2.948 1.00 89.00 88 GLY A C 1
ATOM 651 O O . GLY A 1 88 ? 5.420 -10.015 -3.188 1.00 89.00 88 GLY A O 1
ATOM 652 N N . ILE A 1 89 ? 4.256 -8.248 -3.898 1.00 87.75 89 ILE A N 1
ATOM 653 C CA . ILE A 1 89 ? 4.149 -8.677 -5.290 1.00 87.75 89 ILE A CA 1
ATOM 654 C C . ILE A 1 89 ? 4.791 -7.607 -6.166 1.00 87.75 89 ILE A C 1
ATOM 656 O O . ILE A 1 89 ? 4.460 -6.428 -6.069 1.00 87.75 89 ILE A O 1
ATOM 660 N N . SER A 1 90 ? 5.667 -8.021 -7.071 1.00 87.50 90 SER A N 1
ATOM 661 C CA . SER A 1 90 ? 6.182 -7.158 -8.129 1.00 87.50 90 SER A CA 1
ATOM 662 C C . SER A 1 90 ? 5.924 -7.755 -9.507 1.00 87.50 90 SER A C 1
ATOM 664 O O . SER A 1 90 ? 5.387 -8.856 -9.656 1.00 87.50 90 SER A O 1
ATOM 666 N N . VAL A 1 91 ? 6.269 -7.005 -10.545 1.00 84.19 91 VAL A N 1
ATOM 667 C CA . VAL A 1 91 ? 6.138 -7.415 -11.945 1.00 84.19 91 VAL A CA 1
ATOM 668 C C . VAL A 1 91 ? 7.518 -7.519 -12.573 1.00 84.19 91 VAL A C 1
ATOM 670 O O . VAL A 1 91 ? 8.432 -6.802 -12.195 1.00 84.19 91 VAL A O 1
ATOM 673 N N . ASP A 1 92 ? 7.683 -8.378 -13.572 1.00 80.50 92 ASP A N 1
ATOM 674 C CA . ASP A 1 92 ? 8.981 -8.568 -14.241 1.00 80.50 92 ASP A CA 1
ATOM 675 C C . ASP A 1 92 ? 9.560 -7.272 -14.848 1.00 80.50 92 ASP A C 1
ATOM 677 O O . ASP A 1 92 ? 10.770 -7.054 -14.871 1.00 80.50 92 ASP A O 1
ATOM 681 N N . ALA A 1 93 ? 8.675 -6.360 -15.263 1.00 82.44 93 ALA A N 1
ATOM 682 C CA . ALA A 1 93 ? 9.038 -5.044 -15.785 1.00 82.44 93 ALA A CA 1
ATOM 683 C C . ALA A 1 93 ? 9.415 -4.009 -14.703 1.00 82.44 93 ALA A C 1
ATOM 685 O O . ALA A 1 93 ? 9.736 -2.875 -15.057 1.00 82.44 93 ALA A O 1
ATOM 686 N N . ALA A 1 94 ? 9.331 -4.365 -13.418 1.00 84.12 94 ALA A N 1
ATOM 687 C CA . ALA A 1 94 ? 9.695 -3.496 -12.308 1.00 84.12 94 ALA A CA 1
ATOM 688 C C . ALA A 1 94 ? 11.212 -3.310 -12.211 1.00 84.12 94 ALA A C 1
ATOM 690 O O . ALA A 1 94 ? 12.002 -4.093 -12.753 1.00 84.12 94 ALA A O 1
ATOM 691 N N . VAL A 1 95 ? 11.621 -2.275 -11.477 1.00 87.62 95 VAL A N 1
ATOM 692 C CA . VAL A 1 95 ? 13.040 -2.040 -11.183 1.00 87.62 95 VAL A CA 1
ATOM 693 C C . VAL A 1 95 ? 13.619 -3.196 -10.365 1.00 87.62 95 VAL A C 1
ATOM 695 O O . VAL A 1 95 ? 12.917 -3.796 -9.551 1.00 87.62 95 VAL A O 1
ATOM 698 N N . ASP A 1 96 ? 14.905 -3.501 -10.549 1.00 88.81 96 ASP A N 1
ATOM 699 C CA . ASP A 1 96 ? 15.549 -4.654 -9.897 1.00 88.81 96 ASP A CA 1
ATOM 700 C C . ASP A 1 96 ? 15.403 -4.621 -8.373 1.00 88.81 96 ASP A C 1
ATOM 702 O O . ASP A 1 96 ? 15.001 -5.610 -7.771 1.00 88.81 96 ASP A O 1
ATOM 706 N N . ALA A 1 97 ? 15.562 -3.443 -7.766 1.00 88.12 97 ALA A N 1
ATOM 707 C CA . ALA A 1 97 ? 15.382 -3.271 -6.328 1.00 88.12 97 ALA A CA 1
ATOM 708 C C . ALA A 1 97 ? 13.958 -3.604 -5.830 1.00 88.12 97 ALA A C 1
ATOM 710 O O . ALA A 1 97 ? 13.799 -4.051 -4.699 1.00 88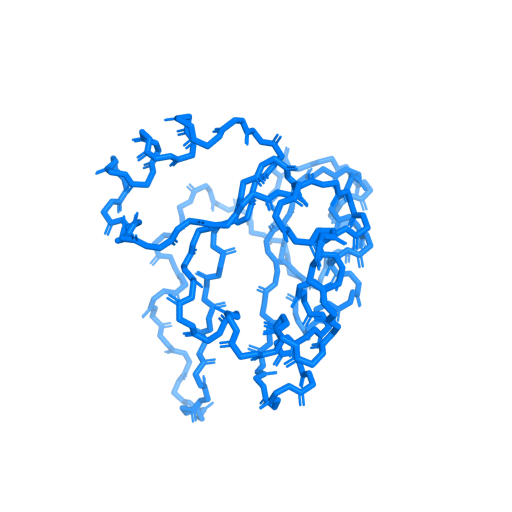.12 97 ALA A O 1
ATOM 711 N N . ALA A 1 98 ? 12.919 -3.392 -6.647 1.00 83.94 98 ALA A N 1
ATOM 712 C CA . ALA A 1 98 ? 11.542 -3.733 -6.281 1.00 83.94 98 ALA A CA 1
ATOM 713 C C . ALA A 1 98 ? 11.272 -5.237 -6.434 1.00 83.94 98 ALA A C 1
ATOM 715 O O . ALA A 1 98 ? 10.536 -5.807 -5.633 1.00 83.94 98 ALA A O 1
ATOM 716 N N . LYS A 1 99 ? 11.899 -5.886 -7.424 1.00 84.94 99 LYS A N 1
ATOM 717 C CA . LYS A 1 99 ? 11.836 -7.344 -7.602 1.00 84.94 99 LYS A CA 1
ATOM 718 C C . L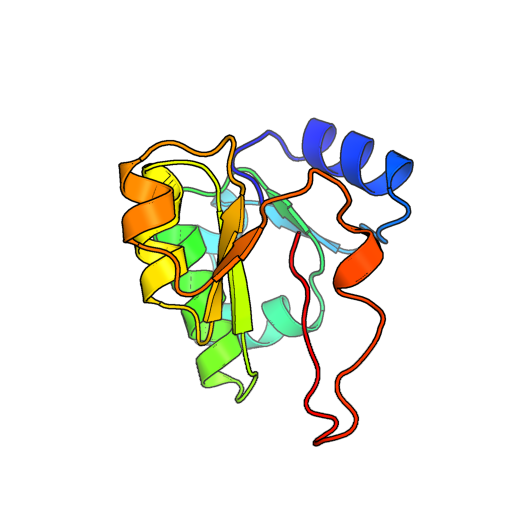YS A 1 99 ? 12.539 -8.076 -6.462 1.00 84.94 99 LYS A C 1
ATOM 720 O O . LYS A 1 99 ? 11.981 -9.037 -5.950 1.00 84.94 99 LYS A O 1
ATOM 725 N N . ASP A 1 100 ? 13.700 -7.584 -6.033 1.00 88.19 100 ASP A N 1
ATOM 726 C CA . ASP A 1 100 ? 14.452 -8.148 -4.905 1.00 88.19 100 ASP A CA 1
ATOM 727 C C . ASP A 1 100 ? 13.705 -8.011 -3.568 1.00 88.19 100 ASP A C 1
ATOM 729 O O . ASP A 1 100 ? 13.870 -8.842 -2.678 1.00 88.19 100 ASP A O 1
ATOM 733 N N . ALA A 1 101 ? 12.880 -6.970 -3.423 1.00 85.62 101 ALA A N 1
ATOM 734 C CA . ALA A 1 101 ? 12.075 -6.727 -2.227 1.00 85.62 101 ALA A CA 1
ATOM 735 C C . ALA A 1 101 ? 10.727 -7.472 -2.212 1.00 85.62 101 ALA A C 1
ATOM 737 O O . ALA A 1 101 ? 10.025 -7.426 -1.205 1.00 85.62 101 ALA A O 1
ATOM 738 N N . ALA A 1 102 ? 10.321 -8.107 -3.315 1.00 85.50 102 ALA A N 1
ATOM 739 C CA . ALA A 1 102 ? 9.026 -8.772 -3.423 1.00 85.50 102 ALA A CA 1
ATOM 740 C C . ALA A 1 102 ? 9.135 -10.286 -3.200 1.00 85.50 102 ALA A C 1
ATOM 742 O O . ALA A 1 102 ? 10.043 -10.941 -3.706 1.00 85.50 102 ALA A O 1
ATOM 743 N N . ASP A 1 103 ? 8.144 -10.864 -2.519 1.00 84.31 103 ASP A N 1
ATOM 744 C CA . ASP A 1 103 ? 8.037 -12.316 -2.328 1.00 84.31 103 ASP A CA 1
ATOM 745 C C . ASP A 1 103 ? 7.692 -13.045 -3.635 1.00 84.31 103 ASP A C 1
ATOM 747 O O . ASP A 1 103 ? 8.058 -14.203 -3.845 1.00 84.31 103 ASP A O 1
ATOM 751 N N . VAL A 1 104 ? 6.939 -12.376 -4.515 1.00 84.50 104 VAL A N 1
ATOM 752 C CA . VAL A 1 104 ? 6.459 -12.931 -5.784 1.00 84.50 104 VAL A CA 1
ATOM 753 C C . VAL A 1 104 ? 6.705 -11.945 -6.919 1.00 84.50 104 VAL A C 1
ATOM 755 O O . VAL A 1 104 ? 6.259 -10.801 -6.868 1.00 84.50 104 VAL A O 1
ATOM 758 N N . VAL A 1 105 ? 7.326 -12.413 -8.005 1.00 82.62 105 VAL A N 1
ATOM 759 C CA . VAL A 1 105 ? 7.491 -11.639 -9.245 1.00 82.62 105 VAL A CA 1
ATOM 760 C C . VAL A 1 105 ? 6.605 -12.219 -10.347 1.00 82.62 105 VAL A C 1
ATOM 762 O O . VAL A 1 105 ? 6.755 -13.367 -10.767 1.00 82.62 105 VAL A O 1
ATOM 765 N N . LEU A 1 106 ? 5.662 -11.414 -10.838 1.00 78.38 106 LEU A N 1
ATOM 766 C CA . LEU A 1 106 ? 4.766 -11.784 -11.928 1.00 78.38 106 LEU A CA 1
ATOM 767 C C . LEU A 1 106 ? 5.477 -11.652 -13.280 1.00 78.38 106 LEU A C 1
ATOM 769 O O . LEU A 1 106 ? 5.675 -10.553 -13.799 1.00 78.38 106 LEU A O 1
ATOM 773 N N . LEU A 1 107 ? 5.776 -12.801 -13.888 1.00 72.69 107 LEU A N 1
ATOM 774 C CA . LEU A 1 107 ? 6.447 -12.919 -15.189 1.00 72.69 107 LEU A CA 1
ATOM 775 C C . LEU A 1 107 ? 5.556 -12.555 -16.392 1.00 72.69 107 LEU A C 1
ATOM 777 O O . LEU A 1 107 ? 5.998 -12.595 -17.537 1.00 72.69 107 LEU A O 1
ATOM 781 N N . THR A 1 108 ? 4.271 -12.242 -16.190 1.00 54.53 108 THR A N 1
ATOM 782 C CA . THR A 1 108 ? 3.347 -11.945 -17.297 1.00 54.53 108 THR A CA 1
ATOM 783 C C . THR A 1 108 ? 2.442 -10.759 -16.975 1.00 54.53 108 THR A C 1
ATOM 785 O O . THR A 1 108 ? 1.755 -10.751 -15.959 1.00 54.53 108 THR A O 1
ATOM 788 N N . LYS A 1 109 ? 2.367 -9.781 -17.893 1.00 50.06 109 LYS A N 1
ATOM 789 C CA . LYS A 1 109 ? 1.601 -8.513 -17.788 1.00 50.06 109 LYS A CA 1
ATOM 790 C C . LYS A 1 109 ? 0.065 -8.647 -17.684 1.00 50.06 109 LYS A C 1
ATOM 792 O O . LYS A 1 109 ? -0.658 -7.693 -17.962 1.00 50.06 109 LYS A O 1
ATOM 797 N N . LYS A 1 110 ? -0.485 -9.810 -17.326 1.00 45.72 110 LYS A N 1
ATOM 798 C CA . LYS A 1 110 ? -1.936 -10.006 -17.203 1.00 45.72 110 LYS A CA 1
ATOM 799 C C . LYS A 1 110 ? -2.335 -10.154 -15.736 1.00 45.72 110 LYS A C 1
ATOM 801 O O . LYS A 1 110 ? -2.338 -11.254 -15.199 1.00 45.72 110 LYS A O 1
ATOM 806 N N . LEU A 1 111 ? -2.825 -9.057 -15.155 1.00 50.16 111 LEU A N 1
ATOM 807 C CA . LEU A 1 111 ? -3.517 -8.978 -13.852 1.00 50.16 111 LEU A CA 1
ATOM 808 C C . LEU A 1 111 ? -4.792 -9.851 -13.739 1.00 50.16 111 LEU A C 1
ATOM 810 O O . LEU A 1 111 ? -5.481 -9.810 -12.728 1.00 50.16 111 LEU A O 1
ATOM 814 N N . LYS A 1 112 ? -5.116 -10.681 -14.743 1.00 43.88 112 LYS A N 1
ATOM 815 C CA . LYS A 1 112 ? -6.256 -11.614 -14.708 1.00 43.88 112 LYS A CA 1
ATOM 816 C C . LYS A 1 112 ? -6.025 -12.847 -13.826 1.00 43.88 112 LYS A C 1
ATOM 818 O O . LYS A 1 112 ? -6.979 -13.574 -13.574 1.00 43.88 112 LYS A O 1
ATOM 823 N N . CYS A 1 113 ? -4.800 -13.095 -13.361 1.00 42.34 113 CYS A N 1
ATOM 824 C CA . CYS A 1 113 ? -4.480 -14.317 -12.615 1.00 42.34 113 CYS A CA 1
ATOM 825 C C . CYS A 1 113 ? -4.662 -14.221 -11.091 1.00 42.34 113 CYS A C 1
ATOM 827 O O . CYS A 1 113 ? -4.553 -15.247 -10.433 1.00 42.34 113 CYS A O 1
ATOM 829 N N . ILE A 1 114 ? -4.995 -13.055 -10.523 1.00 49.94 114 ILE A N 1
ATOM 830 C CA . ILE A 1 114 ? -5.192 -12.910 -9.061 1.00 49.94 114 ILE A CA 1
ATOM 831 C C . ILE A 1 114 ? -6.666 -13.148 -8.642 1.00 49.94 114 ILE A C 1
ATOM 833 O O . ILE A 1 114 ? -6.994 -13.155 -7.465 1.00 49.94 114 ILE A O 1
ATOM 837 N N . GLY A 1 115 ? -7.570 -13.443 -9.588 1.00 48.22 115 GLY A N 1
ATOM 838 C CA . GLY A 1 115 ? -8.973 -13.792 -9.295 1.00 48.22 115 GLY A CA 1
ATOM 839 C C . GLY A 1 115 ? -9.282 -15.294 -9.206 1.00 48.22 115 GLY A C 1
ATOM 840 O O . GLY A 1 115 ? -10.376 -15.669 -8.790 1.00 48.22 115 GLY A O 1
ATOM 841 N N . ALA A 1 116 ? -8.356 -16.171 -9.607 1.00 38.22 116 ALA A N 1
ATOM 842 C CA . ALA A 1 116 ? -8.571 -17.619 -9.619 1.00 38.22 116 ALA A CA 1
ATOM 843 C C . ALA A 1 116 ? -7.936 -18.244 -8.371 1.00 38.22 116 ALA A C 1
ATOM 845 O O . ALA A 1 116 ? -6.760 -18.599 -8.361 1.00 38.22 116 ALA A O 1
ATOM 846 N N . GLY A 1 117 ? -8.726 -18.300 -7.300 1.00 39.06 117 GLY A N 1
ATOM 847 C CA . GLY A 1 117 ? -8.306 -18.734 -5.974 1.00 39.06 117 GLY A CA 1
ATOM 848 C C . GLY A 1 117 ? -7.567 -20.074 -5.937 1.00 39.06 117 GLY A C 1
ATOM 849 O O . GLY A 1 117 ? -7.956 -21.056 -6.568 1.00 39.06 117 GLY A O 1
ATOM 850 N N . CYS A 1 118 ? -6.532 -20.121 -5.100 1.00 36.81 118 CYS A N 1
ATOM 851 C CA . CYS A 1 118 ? -6.053 -21.365 -4.517 1.00 36.81 118 CYS A CA 1
ATOM 852 C C . CYS A 1 118 ? -7.163 -21.901 -3.584 1.00 36.81 118 CYS A C 1
ATOM 854 O O . CYS A 1 118 ? -7.634 -21.145 -2.727 1.00 36.81 118 CYS A O 1
ATOM 856 N N . PRO A 1 119 ? -7.634 -23.156 -3.723 1.00 37.88 119 PRO A N 1
ATOM 857 C CA . PRO A 1 119 ? -8.681 -23.698 -2.865 1.00 37.88 119 PRO A CA 1
ATOM 858 C C . PRO A 1 119 ? -8.082 -24.035 -1.494 1.00 37.88 119 PRO A C 1
ATOM 860 O O . PRO A 1 119 ? -7.675 -25.158 -1.219 1.00 37.88 119 PRO A O 1
ATOM 863 N N . GLY A 1 120 ? -7.991 -23.028 -0.629 1.00 31.52 120 GLY A N 1
ATOM 864 C CA . GLY A 1 120 ? -7.454 -23.187 0.715 1.00 31.52 120 GLY A CA 1
ATOM 865 C C . GLY A 1 120 ? -7.444 -21.879 1.492 1.00 31.52 120 GLY A C 1
ATOM 866 O O . GLY A 1 120 ? -6.441 -21.179 1.492 1.00 31.52 120 GLY A O 1
ATOM 867 N N . ARG A 1 121 ? -8.538 -21.635 2.226 1.00 28.66 121 ARG A N 1
ATOM 868 C CA . ARG A 1 121 ? -8.817 -20.504 3.138 1.00 28.66 121 ARG A CA 1
ATOM 869 C C . ARG A 1 121 ? -9.308 -19.223 2.462 1.00 28.66 121 ARG A C 1
ATOM 871 O O . ARG A 1 121 ? -8.534 -18.382 2.026 1.00 28.66 121 ARG A O 1
ATOM 878 N N . ALA A 1 122 ? -10.627 -19.041 2.515 1.00 34.97 122 ALA A N 1
ATOM 879 C CA . ALA A 1 122 ? -11.249 -17.728 2.455 1.00 34.97 122 ALA A CA 1
ATOM 880 C C . ALA A 1 122 ? -10.729 -16.882 3.631 1.00 34.97 122 ALA A C 1
ATOM 882 O O . ALA A 1 122 ? -11.146 -17.051 4.776 1.00 34.97 122 ALA A O 1
ATOM 883 N N . LYS A 1 123 ? -9.762 -16.015 3.349 1.00 32.47 123 LYS A N 1
ATOM 884 C CA . LYS A 1 123 ? -9.465 -14.823 4.138 1.00 32.47 123 LYS A CA 1
ATOM 885 C C . LYS A 1 123 ? -9.506 -13.674 3.148 1.00 32.47 123 LYS A C 1
ATOM 887 O O . LYS A 1 123 ? -8.926 -13.796 2.074 1.00 32.47 123 LYS A O 1
ATOM 892 N N . ASN A 1 124 ? -10.273 -12.644 3.473 1.00 29.52 124 ASN A N 1
ATOM 893 C CA . ASN A 1 124 ? -10.583 -11.510 2.610 1.00 29.52 124 ASN A CA 1
ATOM 894 C C . ASN A 1 124 ? -9.300 -10.964 1.956 1.00 29.52 124 ASN A C 1
ATOM 896 O O . ASN A 1 124 ? -8.479 -10.335 2.618 1.00 29.52 124 ASN A O 1
ATOM 900 N N . PHE A 1 125 ? -9.101 -11.276 0.674 1.00 29.77 125 PHE A N 1
ATOM 901 C CA . PHE A 1 125 ? -7.995 -10.765 -0.128 1.00 29.77 125 PHE A CA 1
ATOM 902 C C . PHE A 1 125 ? -8.387 -9.365 -0.591 1.00 29.77 125 PHE A C 1
ATOM 904 O O . PHE A 1 125 ? -9.177 -9.213 -1.523 1.00 29.77 125 PHE A O 1
ATOM 911 N N . TYR A 1 126 ? -7.851 -8.341 0.064 1.00 35.53 126 TYR A N 1
ATOM 912 C CA . TYR A 1 126 ? -7.958 -6.976 -0.432 1.00 35.53 126 TYR A CA 1
ATOM 913 C C . TYR A 1 126 ? -6.856 -6.770 -1.467 1.00 35.53 126 TYR A C 1
ATOM 915 O O . TYR A 1 126 ? -5.694 -6.549 -1.136 1.00 35.53 126 TYR A O 1
ATOM 923 N N . GLN A 1 127 ? -7.221 -6.899 -2.742 1.00 34.66 127 GLN A N 1
ATOM 924 C CA . GLN A 1 127 ? -6.380 -6.458 -3.845 1.00 34.66 127 GLN A CA 1
ATOM 925 C C . GLN A 1 127 ? -6.502 -4.936 -3.935 1.00 34.66 127 GLN A C 1
ATOM 927 O O . GLN A 1 127 ? -7.404 -4.413 -4.586 1.00 34.66 127 GLN A O 1
ATOM 932 N N . ILE A 1 128 ? -5.618 -4.224 -3.244 1.00 38.34 128 ILE A N 1
ATOM 933 C CA . ILE A 1 128 ? -5.570 -2.765 -3.318 1.00 38.34 128 ILE A CA 1
ATOM 934 C C . ILE A 1 128 ? -4.623 -2.399 -4.462 1.00 38.34 128 ILE A C 1
ATOM 936 O O . ILE A 1 128 ? -3.431 -2.185 -4.253 1.00 38.34 128 ILE A O 1
ATOM 940 N N . CYS A 1 129 ? -5.164 -2.393 -5.686 1.00 38.28 129 CYS A N 1
ATOM 941 C CA . CYS A 1 129 ? -4.515 -1.794 -6.858 1.00 38.28 129 CYS A CA 1
ATOM 942 C C . CYS A 1 129 ? -4.263 -0.309 -6.612 1.00 38.28 129 CYS A C 1
ATOM 944 O O . CYS A 1 129 ? -5.185 0.394 -6.137 1.00 38.28 129 CYS A O 1
#